Protein AF-A0A183D051-F1 (afdb_monomer)

InterPro domains:
  IPR003386 Lecithin:cholesterol/phospholipid:diacylglycerol acyltransferase [PF02450] (32-127)
  IPR029058 Alpha/Beta hydrolase fold [G3DSA:3.40.50.1820] (43-137)

Secondary structure (DSSP, 8-state):
----TT-S-EEEEEB--S--SSTTS-SB-SS-EEEES-GGGGSTTTHHHHHHHHPEEEETTTTEEEEPTTEEEE---TTSSHHHHBSSTT--GGGBSSHHHHHHHGGGT--BTTTB------TTS-GGG-GGGGS---

Foldseek 3Di:
DEAAALQFWKKKFQQAAPDAPDPPQDNGDPDIDTLWPDVVCVPPPNVRSSCLQLDWDADPVVRDTDGHPRMDMDTPFFLFCPRRCFRDPVRPPVRGHCVVVVVVCVVVVDDTSPNDGYHDDSNVDDPVVDPCVVVPDD

Mean predicted aligned error: 3.8 Å

Solvent-accessible surface area (backbone atoms only — not comparable to full-atom values): 8041 Å² total; per-residue (Å²): 82,75,59,60,76,82,37,33,28,33,30,33,30,29,79,47,28,90,74,65,99,44,94,84,43,80,37,58,43,97,55,72,44,70,66,30,47,41,75,77,44,63,38,92,88,37,35,64,49,44,50,62,62,69,40,69,42,77,38,84,90,77,73,46,73,42,66,30,76,35,47,46,77,48,59,59,50,65,48,28,36,65,32,39,20,29,29,18,92,86,60,47,78,93,22,61,62,41,43,65,62,53,61,63,40,39,84,77,71,46,38,80,52,71,79,38,36,20,52,51,58,68,57,92,56,61,72,95,77,42,72,59,75,82,66,70,76,129

Radius of gyration: 16.56 Å; Cα contacts (8 Å, |Δi|>4): 236; chains: 1; bounding box: 34×35×45 Å

Structure (mmCIF, N/CA/C/O backbone):
data_AF-A0A183D051-F1
#
_entry.id   AF-A0A183D051-F1
#
loop_
_atom_site.group_PDB
_atom_site.id
_atom_site.type_symbol
_atom_site.label_atom_id
_atom_site.label_alt_id
_atom_site.label_comp_id
_atom_site.label_asym_id
_atom_site.label_entity_id
_atom_site.label_seq_id
_atom_site.pdbx_PDB_ins_code
_atom_site.Cartn_x
_atom_site.Cartn_y
_atom_site.Cartn_z
_atom_site.occupancy
_atom_site.B_iso_or_equiv
_atom_site.auth_seq_id
_atom_site.auth_comp_id
_atom_site.auth_asym_id
_atom_site.auth_atom_id
_atom_site.pdbx_PDB_model_num
ATOM 1 N N . MET A 1 1 ? 7.546 5.901 -13.632 1.00 94.50 1 MET A N 1
ATOM 2 C CA . MET A 1 1 ? 6.208 5.304 -13.799 1.00 94.50 1 MET A CA 1
ATOM 3 C C . MET A 1 1 ? 5.354 5.748 -12.635 1.00 94.50 1 MET A C 1
ATOM 5 O O . MET A 1 1 ? 5.729 5.489 -11.496 1.00 94.50 1 MET A O 1
ATOM 9 N N . ILE A 1 2 ? 4.263 6.451 -12.922 1.00 95.31 2 ILE A N 1
ATOM 10 C CA . ILE A 1 2 ? 3.302 6.909 -11.918 1.00 95.31 2 ILE A CA 1
ATOM 11 C C . ILE A 1 2 ? 2.056 6.030 -12.093 1.00 95.31 2 ILE A C 1
ATOM 13 O O . ILE A 1 2 ? 1.453 6.078 -13.166 1.00 95.31 2 ILE A O 1
ATOM 17 N N . PRO A 1 3 ? 1.728 5.159 -11.126 1.00 96.31 3 PRO A N 1
ATOM 18 C CA . PRO A 1 3 ? 0.540 4.318 -11.204 1.00 96.31 3 PRO A CA 1
ATOM 19 C C . PRO A 1 3 ? -0.742 5.125 -10.963 1.00 96.31 3 PRO A C 1
ATOM 21 O O . PRO A 1 3 ? -0.702 6.219 -10.403 1.00 96.31 3 PRO A O 1
ATOM 24 N N . GLY A 1 4 ? -1.875 4.567 -11.395 1.00 96.50 4 GLY A N 1
ATOM 25 C CA . GLY A 1 4 ? -3.201 5.111 -11.109 1.00 96.50 4 GLY A CA 1
ATOM 26 C C . GLY A 1 4 ? -3.745 4.646 -9.757 1.00 96.50 4 GLY A C 1
ATOM 27 O O . GLY A 1 4 ? -3.015 4.088 -8.933 1.00 96.50 4 GLY A O 1
ATOM 28 N N . ASP A 1 5 ? -5.046 4.851 -9.559 1.00 96.69 5 ASP A N 1
ATOM 29 C CA . ASP A 1 5 ? -5.769 4.360 -8.385 1.00 96.69 5 ASP A CA 1
ATOM 30 C C . ASP A 1 5 ? -5.686 2.827 -8.276 1.00 96.69 5 ASP A C 1
ATOM 32 O O . ASP A 1 5 ? -5.779 2.122 -9.282 1.00 96.69 5 ASP A O 1
ATOM 36 N N . GLY A 1 6 ? -5.415 2.308 -7.076 1.00 97.06 6 GLY A N 1
ATOM 37 C CA . GLY A 1 6 ? -5.138 0.884 -6.846 1.00 97.06 6 GLY A CA 1
ATOM 38 C C . GLY A 1 6 ? -3.835 0.350 -7.468 1.00 97.06 6 GLY A C 1
ATOM 39 O O . GLY A 1 6 ? -3.501 -0.818 -7.288 1.00 97.06 6 GLY A O 1
ATOM 40 N N . GLY A 1 7 ? -3.061 1.166 -8.188 1.00 97.62 7 GLY A N 1
ATOM 41 C CA . GLY A 1 7 ? -1.942 0.708 -9.023 1.00 97.62 7 GLY A CA 1
ATOM 42 C C . GLY A 1 7 ? -0.596 0.540 -8.307 1.00 97.62 7 GLY A C 1
ATOM 43 O O . GLY A 1 7 ? 0.438 0.426 -8.966 1.00 97.62 7 GLY A O 1
ATOM 44 N N . ALA A 1 8 ? -0.578 0.562 -6.975 1.00 97.44 8 ALA A N 1
ATOM 45 C CA . ALA A 1 8 ? 0.621 0.325 -6.176 1.00 97.44 8 ALA A CA 1
ATOM 46 C C . ALA A 1 8 ? 0.297 -0.468 -4.915 1.00 97.44 8 ALA A C 1
ATOM 48 O O . ALA A 1 8 ? -0.751 -0.253 -4.304 1.00 97.44 8 ALA A O 1
ATOM 49 N N . GLN A 1 9 ? 1.229 -1.321 -4.491 1.00 98.44 9 GLN A N 1
ATOM 50 C CA . GLN A 1 9 ? 1.117 -2.034 -3.221 1.00 98.44 9 GLN A CA 1
ATOM 51 C C . GLN A 1 9 ? 0.959 -1.080 -2.026 1.00 98.44 9 GLN A C 1
ATOM 53 O O . GLN A 1 9 ? 1.585 -0.019 -1.982 1.00 98.44 9 GLN A O 1
ATOM 58 N N . LEU A 1 10 ? 0.185 -1.499 -1.023 1.00 98.62 10 LEU A N 1
ATOM 59 C CA . LEU A 1 10 ? 0.111 -0.861 0.292 1.00 98.62 10 LEU A CA 1
ATOM 60 C C . LEU A 1 10 ? 0.374 -1.897 1.378 1.00 98.62 10 LEU A C 1
ATOM 62 O O . LEU A 1 10 ? -0.168 -3.001 1.350 1.00 98.62 10 LEU A O 1
ATOM 66 N N . GLN A 1 11 ? 1.162 -1.508 2.375 1.00 98.75 11 GLN A N 1
ATOM 67 C CA . GLN A 1 11 ? 1.392 -2.317 3.565 1.00 98.75 11 GLN A CA 1
ATOM 68 C C . GLN A 1 11 ? 0.811 -1.636 4.791 1.00 98.75 11 GLN A C 1
ATOM 70 O O . GLN A 1 11 ? 0.877 -0.411 4.908 1.00 98.75 11 GLN A O 1
ATOM 75 N N . ALA A 1 12 ? 0.300 -2.431 5.725 1.00 98.75 12 ALA A N 1
ATOM 76 C CA . ALA A 1 12 ? -0.243 -1.934 6.978 1.00 98.75 12 ALA A CA 1
ATOM 77 C C . ALA A 1 12 ? 0.391 -2.614 8.187 1.00 98.75 12 ALA A C 1
ATOM 79 O O . ALA A 1 12 ? 0.769 -3.778 8.125 1.00 98.75 12 ALA A O 1
ATOM 80 N N . LYS A 1 13 ? 0.475 -1.889 9.302 1.00 98.75 13 LYS A N 1
ATOM 81 C CA . LYS A 1 13 ? 0.773 -2.431 10.629 1.00 98.75 13 LYS A CA 1
ATOM 82 C C . LYS A 1 13 ? -0.331 -2.014 11.589 1.00 98.75 13 LYS A C 1
ATOM 84 O O . LYS A 1 13 ? -0.685 -0.835 11.646 1.00 98.75 13 LYS A O 1
ATOM 89 N N . LEU A 1 14 ? -0.862 -2.968 12.348 1.00 98.75 14 LEU A N 1
ATOM 90 C CA . LEU A 1 14 ? -1.862 -2.696 13.375 1.00 98.75 14 LEU A CA 1
ATOM 91 C C . LEU A 1 14 ? -1.149 -2.504 14.713 1.00 98.75 14 LEU A C 1
ATOM 93 O O . LEU A 1 14 ? -0.532 -3.426 15.241 1.00 98.75 14 LEU A O 1
ATOM 97 N N . THR A 1 15 ? -1.216 -1.302 15.272 1.00 98.44 15 THR A N 1
ATOM 98 C CA . THR A 1 15 ? -0.533 -0.956 16.531 1.00 98.44 15 THR A CA 1
ATOM 99 C C . THR A 1 15 ? -1.411 -1.163 17.763 1.00 98.44 15 THR A C 1
ATOM 101 O O . THR A 1 15 ? -0.911 -1.218 18.888 1.00 98.44 15 THR A O 1
ATOM 104 N N . GLY A 1 16 ? -2.716 -1.337 17.565 1.00 97.94 16 GLY A N 1
ATOM 105 C CA . GLY A 1 16 ? -3.696 -1.492 18.633 1.00 97.94 16 GLY A CA 1
ATOM 106 C C . GLY A 1 16 ? -4.981 -0.764 18.293 1.00 97.94 16 GLY A C 1
ATOM 107 O O . GLY A 1 16 ? -5.240 0.308 18.833 1.00 97.94 16 GLY A O 1
ATOM 108 N N . LYS A 1 17 ? -5.787 -1.338 17.397 1.00 98.19 17 LYS A N 1
ATOM 109 C CA . LYS A 1 17 ? -7.106 -0.791 17.066 1.00 98.19 17 LYS A CA 1
ATOM 110 C C . LYS A 1 17 ? -7.993 -0.787 18.322 1.00 98.19 17 LYS A C 1
ATOM 112 O O . LYS A 1 17 ? -8.128 -1.841 18.954 1.00 98.19 17 LYS A O 1
ATOM 117 N N . PRO A 1 18 ? -8.601 0.352 18.700 1.00 97.81 18 PRO A N 1
ATOM 118 C CA . PRO A 1 18 ? -9.456 0.419 19.886 1.00 97.81 18 PRO A CA 1
ATOM 119 C C . PRO A 1 18 ? -10.696 -0.469 19.715 1.00 97.81 18 PRO A C 1
ATOM 121 O O . PRO A 1 18 ? -11.032 -1.270 20.592 1.00 97.81 18 PRO A O 1
ATOM 124 N N . GLU A 1 19 ? -11.287 -0.421 18.524 1.00 96.88 19 GLU A N 1
ATOM 125 C CA . GLU A 1 19 ? -12.475 -1.168 18.130 1.00 96.88 19 GLU A CA 1
ATOM 126 C C . GLU A 1 19 ? -12.230 -1.917 16.820 1.00 96.88 19 GLU A C 1
ATOM 128 O O . GLU A 1 19 ? -11.317 -1.594 16.056 1.00 96.88 19 GLU A O 1
ATOM 133 N N . VAL A 1 20 ? -13.035 -2.951 16.591 1.00 97.69 20 VAL A N 1
ATOM 134 C CA . VAL A 1 20 ? -13.027 -3.759 15.373 1.00 97.69 20 VAL A CA 1
ATOM 135 C C . VAL A 1 20 ? -14.458 -4.099 14.981 1.00 97.69 20 VAL A C 1
ATOM 137 O O . VAL A 1 20 ? -15.307 -4.289 15.849 1.00 97.69 20 VAL A O 1
ATOM 140 N N . VAL A 1 21 ? -14.710 -4.210 13.677 1.00 97.12 21 VAL A N 1
ATOM 141 C CA . VAL A 1 21 ? -16.050 -4.491 13.133 1.00 97.12 21 VAL A CA 1
ATOM 142 C C . VAL A 1 21 ? -16.576 -5.885 13.488 1.00 97.12 21 VAL A C 1
ATOM 144 O O . VAL A 1 21 ? -17.782 -6.079 13.614 1.00 97.12 21 VAL A O 1
ATOM 147 N N . HIS A 1 22 ? -15.674 -6.847 13.694 1.00 96.75 22 HIS A N 1
ATOM 148 C CA . HIS A 1 22 ? -15.994 -8.201 14.135 1.00 96.75 22 HIS A CA 1
ATOM 149 C C . HIS A 1 22 ? -14.955 -8.687 15.146 1.00 96.75 22 HIS A C 1
ATOM 151 O O . HIS A 1 22 ? -13.789 -8.297 15.075 1.00 96.75 22 HIS A O 1
ATOM 157 N N . TYR A 1 23 ? -15.355 -9.575 16.064 1.00 95.69 23 TYR A N 1
ATOM 158 C CA . TYR A 1 23 ? -14.485 -10.039 17.154 1.00 95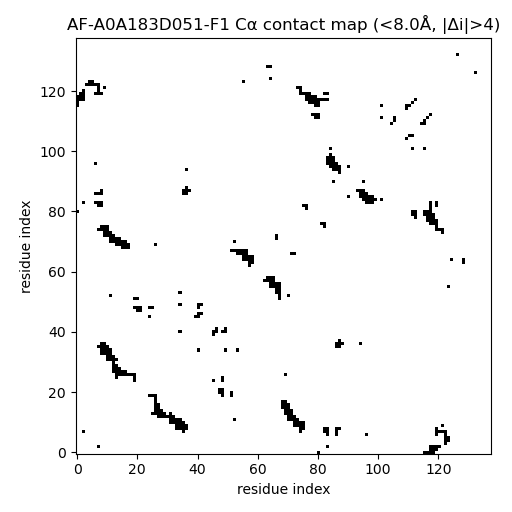.69 23 TYR A CA 1
ATOM 159 C C . TYR A 1 23 ? -13.232 -10.786 16.667 1.00 95.69 23 TYR A C 1
ATOM 161 O O . TYR A 1 23 ? -12.236 -10.834 17.383 1.00 95.69 23 TYR A O 1
ATOM 169 N N . TRP A 1 24 ? -13.276 -11.365 15.463 1.00 95.25 24 TRP A N 1
ATOM 170 C CA . TRP A 1 24 ? -12.156 -12.083 14.850 1.00 95.25 24 TRP A CA 1
ATOM 171 C C . TRP A 1 24 ? -11.179 -11.177 14.091 1.00 95.25 24 TRP A C 1
ATOM 173 O O . TRP A 1 24 ? -10.129 -11.647 13.660 1.00 95.25 24 TRP A O 1
ATOM 183 N N . CYS A 1 25 ? -11.488 -9.892 13.900 1.00 97.88 25 CYS A N 1
ATOM 184 C CA . CYS A 1 25 ? -10.546 -8.979 13.265 1.00 97.88 25 CYS A CA 1
ATOM 185 C C . CYS A 1 25 ? -9.384 -8.667 14.217 1.00 97.88 25 CYS A C 1
ATOM 187 O O . CYS A 1 25 ? -9.583 -8.320 15.384 1.00 97.88 25 CYS A O 1
ATOM 189 N N . ALA A 1 26 ? -8.159 -8.732 13.700 1.00 97.81 26 ALA A N 1
ATOM 190 C CA . ALA A 1 26 ? -6.970 -8.420 14.477 1.00 97.81 26 ALA A CA 1
ATOM 191 C C . ALA A 1 26 ? -6.962 -6.949 14.930 1.00 97.81 26 ALA A C 1
ATOM 193 O O . ALA A 1 26 ? -7.263 -6.037 14.160 1.00 97.81 26 ALA A O 1
ATOM 194 N N . LYS A 1 27 ? -6.561 -6.715 16.184 1.00 98.44 27 LYS A N 1
ATOM 195 C CA . LYS A 1 27 ? -6.297 -5.366 16.716 1.00 98.44 27 LYS A CA 1
ATOM 196 C C . LYS A 1 27 ? -4.830 -4.960 16.601 1.00 98.44 27 LYS A C 1
ATOM 198 O O . LYS A 1 27 ? -4.535 -3.767 16.600 1.00 98.44 27 LYS A O 1
ATOM 203 N N . LYS A 1 28 ? -3.922 -5.934 16.548 1.00 98.62 28 LYS A N 1
ATOM 204 C CA . LYS A 1 28 ? -2.469 -5.751 16.495 1.00 98.62 28 LYS A CA 1
ATOM 205 C C . LYS A 1 28 ? -1.853 -6.710 15.482 1.00 98.62 28 LYS A C 1
ATOM 207 O O . LYS A 1 28 ? -2.406 -7.781 15.252 1.00 98.62 28 LYS A O 1
ATOM 212 N N . SER A 1 29 ? -0.725 -6.314 14.910 1.00 98.50 29 SER A N 1
ATOM 213 C CA . SER A 1 29 ? 0.145 -7.165 14.105 1.00 98.50 29 SER A CA 1
ATOM 214 C C . SER A 1 29 ? 1.591 -6.950 14.541 1.00 98.50 29 SER A C 1
ATOM 216 O O . SER A 1 29 ? 1.975 -5.832 14.902 1.00 98.50 29 SER A O 1
ATOM 218 N N . ASP A 1 30 ? 2.388 -8.016 14.511 1.00 98.19 30 ASP A N 1
ATOM 219 C CA . ASP A 1 30 ? 3.795 -7.952 14.919 1.00 98.19 30 ASP A CA 1
ATOM 220 C C . ASP A 1 30 ? 4.592 -7.060 13.962 1.00 98.19 30 ASP A C 1
ATOM 222 O O . ASP A 1 30 ? 5.312 -6.153 14.391 1.00 98.19 30 ASP A O 1
ATOM 226 N N . ASP A 1 31 ? 4.340 -7.225 12.663 1.00 98.25 31 ASP A N 1
ATOM 227 C CA . ASP A 1 31 ? 4.993 -6.504 11.577 1.00 98.25 31 ASP A CA 1
ATOM 228 C C . ASP A 1 31 ? 4.002 -5.920 10.564 1.00 98.25 31 ASP A C 1
ATOM 230 O O . ASP A 1 31 ? 2.776 -6.007 10.712 1.00 98.25 31 ASP A O 1
ATOM 234 N N . PHE A 1 32 ? 4.563 -5.246 9.559 1.00 98.56 32 PHE A N 1
ATOM 235 C CA . PHE A 1 32 ? 3.817 -4.825 8.383 1.00 98.56 32 PHE A CA 1
ATOM 236 C C . PHE A 1 32 ? 3.410 -6.046 7.555 1.00 98.56 32 PHE A C 1
ATOM 238 O O . PHE A 1 32 ? 4.247 -6.896 7.266 1.00 98.56 32 PHE A O 1
ATOM 245 N N . PHE A 1 33 ? 2.153 -6.085 7.128 1.00 98.38 33 PHE A N 1
ATOM 246 C CA . PHE A 1 33 ? 1.619 -7.075 6.195 1.00 98.38 33 PHE A CA 1
ATOM 247 C C . PHE A 1 33 ? 1.134 -6.393 4.915 1.00 98.38 33 PHE A C 1
ATOM 249 O O . PHE A 1 33 ? 0.857 -5.188 4.904 1.00 98.38 33 PHE A O 1
ATOM 256 N N . ASP A 1 34 ? 1.012 -7.169 3.841 1.00 98.00 34 ASP A N 1
ATOM 257 C CA . ASP A 1 34 ? 0.473 -6.691 2.570 1.00 98.00 34 ASP A CA 1
ATOM 258 C C . ASP A 1 34 ? -1.037 -6.474 2.705 1.00 98.00 34 ASP A C 1
ATOM 260 O O . ASP A 1 34 ? -1.820 -7.421 2.803 1.00 98.00 34 ASP A O 1
ATOM 264 N N . LEU A 1 35 ? -1.435 -5.202 2.755 1.00 98.44 35 LEU A N 1
ATOM 265 C CA . LEU A 1 35 ? -2.834 -4.783 2.812 1.00 98.44 35 LEU A CA 1
ATOM 266 C C . LEU A 1 35 ? -3.440 -4.724 1.405 1.00 98.44 35 LEU A C 1
ATOM 268 O O . LEU A 1 35 ? -4.636 -4.966 1.226 1.00 98.44 35 LEU A O 1
ATOM 272 N N . TRP A 1 36 ? -2.616 -4.382 0.414 1.00 98.44 36 TRP A N 1
ATOM 273 C CA . TRP A 1 36 ? -2.989 -4.356 -0.989 1.00 98.44 36 TRP A CA 1
ATOM 274 C C . TRP A 1 36 ? -1.799 -4.716 -1.890 1.00 98.44 36 TRP A C 1
ATOM 276 O O . TRP A 1 36 ? -0.729 -4.137 -1.720 1.00 98.44 36 TRP A O 1
ATOM 286 N N . LEU A 1 37 ? -1.943 -5.602 -2.872 1.00 97.94 37 LEU A N 1
ATOM 287 C CA . LEU A 1 37 ? -3.057 -6.529 -3.076 1.00 97.94 37 LEU A CA 1
ATOM 288 C C . LEU A 1 37 ? -2.775 -7.836 -2.327 1.00 97.94 37 LEU A C 1
ATOM 290 O O . LEU A 1 37 ? -1.714 -8.432 -2.481 1.00 97.94 37 LEU A O 1
ATOM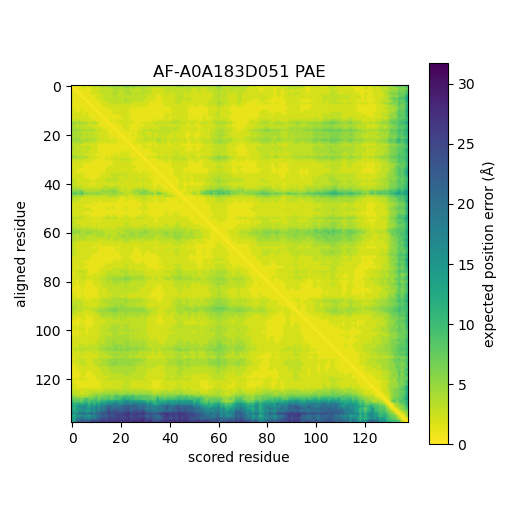 294 N N . ASN A 1 38 ? -3.748 -8.292 -1.543 1.00 97.12 38 ASN A N 1
ATOM 295 C CA . ASN A 1 38 ? -3.725 -9.608 -0.921 1.00 97.12 38 ASN A CA 1
ATOM 296 C C . ASN A 1 38 ? -5.127 -10.218 -1.025 1.00 97.12 38 ASN A C 1
ATOM 298 O O . ASN A 1 38 ? -6.046 -9.803 -0.320 1.00 97.12 38 ASN A O 1
ATOM 302 N N . LEU A 1 39 ? -5.290 -11.187 -1.928 1.00 94.94 39 LEU A N 1
ATOM 303 C CA . LEU A 1 39 ? -6.594 -11.779 -2.243 1.00 94.94 39 LEU A CA 1
ATOM 304 C C . LEU A 1 39 ? -7.201 -12.568 -1.074 1.00 94.94 39 L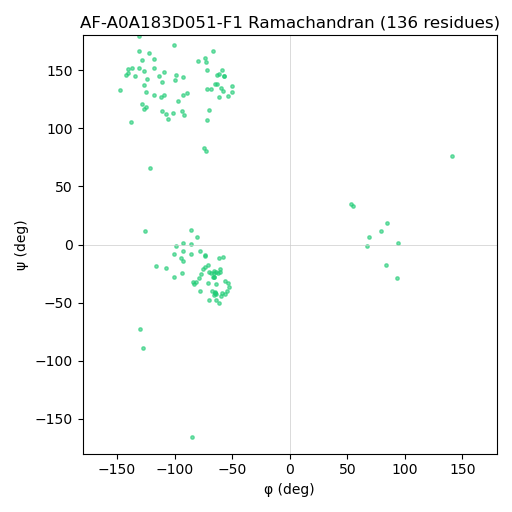EU A C 1
ATOM 306 O O . LEU A 1 39 ? -8.420 -12.710 -1.000 1.00 94.94 39 LEU A O 1
ATOM 310 N N . GLU A 1 40 ? -6.387 -13.041 -0.129 1.00 94.75 40 GLU A N 1
ATOM 311 C CA . GLU A 1 40 ? -6.877 -13.743 1.064 1.00 94.75 40 GLU A CA 1
ATOM 312 C C . GLU A 1 40 ? -7.698 -12.813 1.967 1.00 94.75 40 GLU A C 1
ATOM 314 O O . GLU A 1 40 ? -8.635 -13.247 2.639 1.00 94.75 40 GLU A O 1
ATOM 319 N N . LEU A 1 41 ? -7.411 -11.507 1.923 1.00 96.38 41 LEU A N 1
ATOM 320 C CA . LEU A 1 41 ? -8.154 -10.493 2.667 1.00 96.38 41 LEU A CA 1
ATOM 321 C C . LEU A 1 41 ? -9.544 -10.209 2.076 1.00 96.38 41 LEU A C 1
ATOM 323 O O . LEU A 1 41 ? -10.336 -9.519 2.716 1.00 96.38 41 LEU A O 1
ATOM 327 N N . PHE A 1 42 ? -9.865 -10.737 0.889 1.00 95.25 42 PHE A N 1
ATOM 328 C CA . PHE A 1 42 ? -11.168 -10.556 0.229 1.00 95.25 42 PHE A CA 1
ATOM 329 C C . PHE A 1 42 ? -12.114 -11.740 0.425 1.00 95.25 42 PHE A C 1
ATOM 331 O O . PHE A 1 42 ? -13.253 -11.704 -0.044 1.00 95.25 42 PHE A O 1
ATOM 338 N N . LEU A 1 43 ? -11.676 -12.785 1.131 1.00 95.06 43 LEU A N 1
ATOM 339 C CA . LEU A 1 43 ? -12.532 -13.921 1.438 1.00 95.06 43 LEU A CA 1
ATOM 340 C C . LEU A 1 43 ? -13.745 -13.489 2.288 1.00 95.06 43 LEU A C 1
ATOM 342 O O . LEU A 1 43 ? -13.626 -12.594 3.143 1.00 95.06 43 LEU A O 1
ATOM 346 N N . PRO A 1 44 ? -14.913 -14.137 2.098 1.00 92.75 44 PRO A N 1
ATOM 347 C CA . PRO A 1 44 ? -16.069 -13.932 2.962 1.00 92.75 44 PRO A CA 1
ATOM 348 C C . PRO A 1 44 ? -15.684 -14.060 4.443 1.00 92.75 44 PRO A C 1
ATOM 350 O O . PRO A 1 44 ? -14.999 -14.997 4.840 1.00 92.75 44 PRO A O 1
ATOM 353 N N . GLY A 1 45 ? -16.098 -13.088 5.258 1.00 90.50 45 GLY A N 1
ATOM 354 C CA . GLY A 1 45 ? -15.760 -13.003 6.685 1.00 90.50 45 GLY A CA 1
ATOM 355 C C . GLY A 1 45 ? -14.526 -12.151 7.013 1.00 90.50 45 GLY A C 1
ATOM 356 O O . GLY A 1 45 ? -14.503 -11.526 8.074 1.00 90.50 45 GLY A O 1
ATOM 357 N N . VAL A 1 46 ? -13.544 -12.038 6.110 1.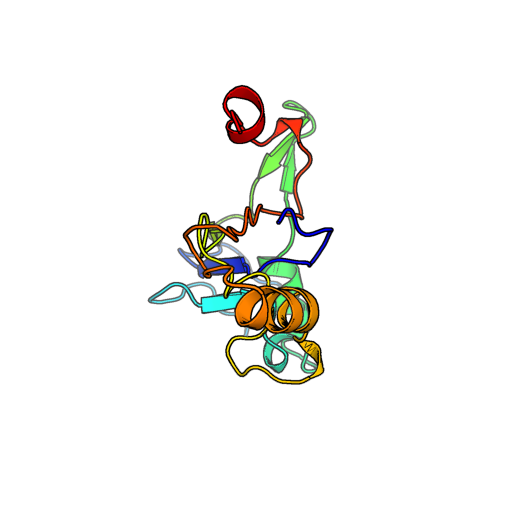00 95.50 46 VAL A N 1
ATOM 358 C CA . VAL A 1 46 ? -12.314 -11.240 6.332 1.00 95.50 46 VAL A CA 1
ATOM 359 C C . VAL A 1 46 ? -12.379 -9.874 5.645 1.00 95.50 46 VAL A C 1
ATOM 361 O O . VAL A 1 46 ? -11.828 -8.902 6.165 1.00 95.50 46 VAL A O 1
ATOM 364 N N . ILE A 1 47 ? -13.135 -9.756 4.548 1.00 97.56 47 ILE A N 1
ATOM 365 C CA . ILE A 1 47 ? -13.265 -8.506 3.778 1.00 97.56 47 ILE A CA 1
ATOM 366 C C . ILE A 1 47 ? -13.741 -7.307 4.616 1.00 97.56 47 ILE A C 1
ATOM 368 O O . ILE A 1 47 ? -13.314 -6.179 4.377 1.00 97.56 47 ILE A O 1
ATOM 372 N N . GLY A 1 48 ? -14.555 -7.541 5.653 1.00 98.00 48 GLY A N 1
ATOM 373 C CA . GLY A 1 48 ? -14.952 -6.500 6.607 1.00 98.00 48 GLY A CA 1
ATOM 374 C C . GLY A 1 48 ? -13.770 -5.963 7.422 1.00 98.00 48 GLY A C 1
ATOM 375 O O . GLY A 1 48 ? -13.626 -4.751 7.577 1.00 98.00 48 GLY A O 1
ATOM 376 N N . CYS A 1 49 ? -12.877 -6.846 7.881 1.00 98.31 49 CYS A N 1
ATOM 377 C CA . CYS A 1 49 ? -11.650 -6.456 8.579 1.00 98.31 49 CYS A CA 1
ATOM 378 C C . CYS A 1 49 ? -10.702 -5.684 7.650 1.00 98.31 49 CYS A C 1
ATOM 380 O O . CYS A 1 49 ? -10.106 -4.689 8.059 1.00 98.31 49 CYS A O 1
ATOM 382 N N . TRP A 1 50 ? -10.573 -6.126 6.394 1.00 98.50 50 TRP A N 1
ATOM 383 C CA . TRP A 1 50 ? -9.781 -5.426 5.383 1.00 98.50 50 TRP A CA 1
ATOM 384 C C . TRP A 1 50 ? -10.315 -4.019 5.119 1.00 98.50 50 TRP A C 1
ATOM 386 O O . TRP A 1 50 ? -9.551 -3.059 5.205 1.00 98.50 50 TRP A O 1
ATOM 396 N N . ALA A 1 51 ? -11.621 -3.883 4.874 1.00 98.31 51 ALA A N 1
ATOM 397 C CA . ALA A 1 51 ? -12.248 -2.592 4.619 1.00 98.31 51 ALA A CA 1
ATOM 398 C C . ALA A 1 51 ? -12.043 -1.631 5.800 1.00 98.31 51 ALA A C 1
ATOM 400 O O . ALA A 1 51 ? -11.691 -0.470 5.599 1.00 98.31 51 ALA A O 1
ATOM 401 N N . ASP A 1 52 ? -12.171 -2.124 7.036 1.00 98.25 52 ASP A N 1
ATOM 402 C CA . ASP A 1 52 ? -11.931 -1.334 8.246 1.00 98.25 52 ASP A CA 1
ATOM 403 C C . ASP A 1 52 ? -10.454 -0.943 8.452 1.00 98.25 52 ASP A C 1
ATOM 405 O O . ASP A 1 52 ? -10.161 0.059 9.100 1.00 98.25 52 ASP A O 1
ATOM 409 N N . ASN A 1 53 ? -9.501 -1.692 7.894 1.00 98.50 53 ASN A N 1
ATOM 410 C CA . ASN A 1 53 ? -8.083 -1.317 7.892 1.00 98.50 53 ASN A CA 1
ATOM 411 C C . ASN A 1 53 ? -7.733 -0.353 6.747 1.00 98.50 53 ASN A C 1
ATOM 413 O O . ASN A 1 53 ? -6.880 0.514 6.916 1.00 98.50 53 ASN A O 1
ATOM 417 N N . MET A 1 54 ? -8.394 -0.496 5.597 1.00 98.31 54 MET A N 1
ATOM 418 C CA . MET A 1 54 ? -8.155 0.294 4.387 1.00 98.31 54 MET A CA 1
ATOM 419 C C . MET A 1 54 ? -8.797 1.687 4.444 1.00 98.31 54 MET A C 1
ATOM 421 O O . MET A 1 54 ? -8.297 2.626 3.817 1.00 98.31 54 MET A O 1
ATOM 425 N N . LYS A 1 55 ? -9.899 1.833 5.188 1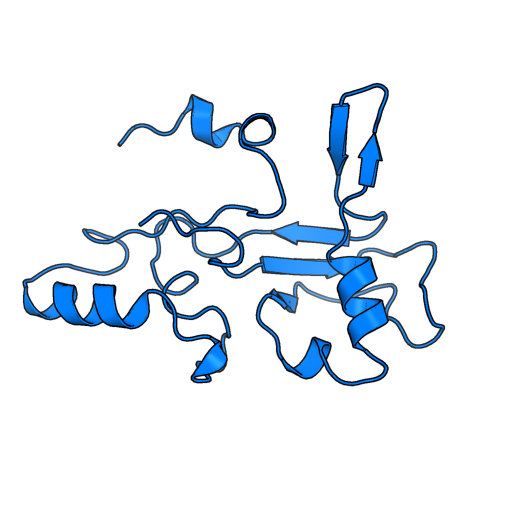.00 96.88 55 LYS A N 1
ATOM 426 C CA . LYS A 1 55 ? -10.679 3.073 5.289 1.00 96.88 55 LYS A CA 1
ATOM 427 C C . LYS A 1 55 ? -9.828 4.260 5.762 1.00 96.88 55 LYS A C 1
ATOM 429 O O . LYS A 1 55 ? -8.961 4.128 6.622 1.00 96.88 55 LYS A O 1
ATOM 434 N N . LEU A 1 56 ? -10.137 5.443 5.234 1.00 97.50 56 LEU A N 1
ATOM 435 C CA . LEU A 1 56 ? -9.638 6.724 5.734 1.00 97.50 56 LEU A CA 1
ATOM 436 C C . LEU A 1 56 ? -10.680 7.399 6.634 1.00 97.50 56 LEU A C 1
ATOM 438 O O . LEU A 1 56 ? -11.883 7.319 6.386 1.00 97.50 56 LEU A O 1
ATOM 442 N N . VAL A 1 57 ? -10.213 8.110 7.657 1.00 97.19 57 VAL A N 1
ATOM 443 C CA . VAL A 1 57 ? -11.045 8.977 8.499 1.00 97.19 57 VAL A CA 1
ATOM 444 C C . VAL A 1 57 ? -10.920 10.406 7.993 1.00 97.19 57 VAL A C 1
ATOM 446 O O . VAL A 1 57 ? -9.815 10.938 7.917 1.00 97.19 57 VAL A O 1
ATOM 449 N N . TYR A 1 58 ? -12.045 11.032 7.649 1.00 96.69 58 TYR A N 1
ATOM 450 C CA . TYR A 1 58 ? -12.081 12.430 7.228 1.00 96.69 58 TYR A CA 1
ATOM 451 C C . TYR A 1 58 ? -12.344 13.352 8.420 1.00 96.69 58 TYR A C 1
ATOM 453 O O . TYR A 1 58 ? -13.304 13.157 9.163 1.00 96.69 58 TYR A O 1
ATOM 461 N N . ASN A 1 59 ? -11.509 14.376 8.583 1.00 96.50 59 ASN A N 1
ATOM 462 C CA . ASN A 1 59 ? -11.716 15.441 9.554 1.00 96.50 59 ASN A CA 1
ATOM 463 C C . ASN A 1 59 ? -12.261 16.684 8.838 1.00 96.50 59 ASN A C 1
ATOM 465 O O . ASN A 1 59 ? -11.553 17.319 8.058 1.00 96.50 59 ASN A O 1
ATOM 469 N N . THR A 1 60 ? -13.511 17.046 9.129 1.00 96.62 60 THR A N 1
ATOM 470 C CA . THR A 1 60 ? -14.214 18.175 8.496 1.00 96.62 60 THR A CA 1
ATOM 471 C C . THR A 1 60 ? -13.666 19.541 8.901 1.00 96.62 60 THR A C 1
ATOM 473 O O . THR A 1 60 ? -13.836 20.504 8.165 1.00 96.62 60 THR A O 1
ATOM 476 N N . THR A 1 61 ? -13.010 19.648 10.057 1.00 97.25 61 THR A N 1
ATOM 477 C CA . THR A 1 61 ? -12.434 20.911 10.537 1.00 97.25 61 THR A CA 1
ATOM 478 C C . THR A 1 61 ? -11.122 21.221 9.827 1.00 97.25 61 THR A C 1
ATOM 480 O O . THR A 1 61 ? -10.859 22.367 9.478 1.00 97.25 61 THR A O 1
ATOM 483 N N . THR A 1 62 ? -10.285 20.204 9.600 1.00 94.25 62 THR A N 1
ATOM 484 C CA . THR A 1 62 ? -8.987 20.378 8.928 1.00 94.25 62 THR A CA 1
ATOM 485 C C . THR A 1 62 ? -9.046 20.111 7.425 1.00 94.25 62 THR A C 1
ATOM 487 O O . THR A 1 62 ? -8.087 20.420 6.721 1.00 94.25 62 THR A O 1
ATOM 490 N N . ASN A 1 63 ? -10.147 19.534 6.929 1.00 93.25 63 ASN A N 1
ATOM 491 C CA . ASN A 1 63 ? -10.296 19.010 5.569 1.00 93.25 63 ASN A CA 1
ATOM 492 C C . ASN A 1 63 ? -9.185 18.017 5.185 1.00 93.25 63 ASN A C 1
ATOM 494 O O . ASN A 1 63 ? -8.736 17.971 4.039 1.00 93.25 63 ASN A O 1
ATOM 498 N N . ARG A 1 64 ? -8.710 17.225 6.157 1.00 93.50 64 ARG A N 1
ATOM 499 C CA . ARG A 1 64 ? -7.669 16.208 5.950 1.00 93.50 64 ARG A CA 1
ATOM 500 C C . ARG A 1 64 ? -8.171 14.806 6.244 1.00 93.50 64 ARG A C 1
ATOM 502 O O . ARG A 1 64 ? -9.046 14.607 7.084 1.00 93.50 64 ARG A O 1
ATOM 509 N N . THR A 1 65 ? -7.562 13.834 5.573 1.00 95.44 65 THR A N 1
ATOM 510 C CA . THR A 1 65 ? -7.744 12.414 5.868 1.00 95.44 65 THR A CA 1
ATOM 511 C C . THR A 1 65 ? -6.586 11.864 6.696 1.00 95.44 65 THR A C 1
ATOM 513 O O . THR A 1 65 ? -5.416 12.195 6.476 1.00 95.44 65 THR A O 1
ATOM 516 N N . SER A 1 66 ? -6.902 10.981 7.634 1.00 96.00 66 SER A N 1
ATOM 517 C CA . SER A 1 66 ? -5.932 10.153 8.352 1.00 96.00 66 SER A CA 1
ATOM 518 C C . SER A 1 66 ? -6.252 8.676 8.155 1.00 96.00 66 SER A C 1
ATOM 520 O O . SER A 1 66 ? -7.357 8.321 7.742 1.00 96.00 66 SER A O 1
ATOM 522 N N . ASP A 1 67 ? -5.294 7.809 8.472 1.00 97.81 67 ASP A N 1
ATOM 523 C CA . ASP A 1 67 ? -5.578 6.379 8.575 1.00 97.81 67 ASP A CA 1
ATOM 524 C C . ASP A 1 67 ? -6.515 6.111 9.765 1.00 97.81 67 ASP A C 1
ATOM 526 O O . ASP A 1 67 ? -6.740 6.980 10.619 1.00 97.81 67 ASP A O 1
ATOM 530 N N . MET A 1 68 ? -7.081 4.906 9.813 1.00 98.06 68 MET A N 1
ATOM 531 C CA . MET A 1 68 ? -7.906 4.469 10.937 1.00 98.06 68 MET A CA 1
ATOM 532 C C . MET A 1 68 ? -7.099 4.399 12.246 1.00 98.06 68 MET A C 1
ATOM 534 O O . MET A 1 68 ? -5.923 4.029 12.223 1.00 98.06 68 MET A O 1
ATOM 538 N N . PRO A 1 69 ? -7.709 4.702 13.410 1.00 98.25 69 PRO A N 1
ATOM 539 C CA . PRO A 1 69 ? -7.027 4.602 14.697 1.00 98.25 69 PRO A CA 1
ATOM 540 C C . PRO A 1 69 ? -6.396 3.221 14.916 1.00 98.25 69 PRO A C 1
ATOM 542 O O . PRO A 1 69 ? -7.058 2.191 14.785 1.00 98.25 69 PRO A O 1
ATOM 545 N N . GLY A 1 70 ? -5.107 3.204 15.261 1.00 98.31 70 GLY A N 1
ATOM 546 C CA . GLY A 1 70 ? -4.346 1.967 15.454 1.00 98.31 70 GLY A CA 1
ATOM 547 C C . GLY A 1 70 ? -3.877 1.290 14.160 1.00 98.31 70 GLY A C 1
ATOM 548 O O . GLY A 1 70 ? -3.423 0.149 14.224 1.00 98.31 70 GLY A O 1
ATOM 549 N N . VAL A 1 71 ? -3.976 1.961 13.006 1.00 98.75 71 VAL A N 1
ATOM 550 C CA . VAL A 1 71 ? -3.480 1.486 11.707 1.00 98.75 71 VAL A CA 1
ATOM 551 C C . VAL A 1 71 ? -2.405 2.441 11.194 1.00 98.75 71 VAL A C 1
ATOM 553 O O . VAL A 1 71 ? -2.617 3.648 11.127 1.00 98.75 71 VAL A O 1
ATOM 556 N N . ILE A 1 72 ? -1.251 1.898 10.814 1.00 98.31 72 ILE A N 1
ATOM 557 C CA . ILE A 1 72 ? -0.197 2.625 10.099 1.00 98.31 72 ILE A CA 1
ATOM 558 C C . ILE A 1 72 ? -0.116 2.051 8.695 1.00 98.31 72 ILE A C 1
ATOM 560 O O . ILE A 1 72 ? 0.060 0.841 8.562 1.00 98.31 72 ILE A O 1
ATOM 564 N N . ILE A 1 73 ? -0.189 2.898 7.667 1.00 98.06 73 ILE A N 1
ATOM 565 C CA . ILE A 1 73 ? -0.003 2.487 6.272 1.00 98.06 73 ILE A CA 1
ATOM 566 C C . ILE A 1 73 ? 1.292 3.064 5.710 1.00 98.06 73 ILE A C 1
ATOM 568 O O . ILE A 1 73 ? 1.655 4.209 5.972 1.00 98.06 73 ILE A O 1
ATOM 572 N N . ARG A 1 74 ? 2.004 2.247 4.931 1.00 96.94 74 ARG A N 1
ATOM 573 C CA . ARG A 1 74 ? 3.185 2.661 4.172 1.00 96.94 74 ARG A CA 1
ATOM 574 C C . ARG A 1 74 ? 3.090 2.200 2.725 1.00 96.94 74 ARG A C 1
ATOM 576 O O . ARG A 1 74 ? 2.503 1.160 2.425 1.00 96.94 74 ARG A O 1
ATOM 583 N N . VAL A 1 75 ? 3.744 2.959 1.855 1.00 97.25 75 VAL A N 1
ATOM 584 C CA . VAL A 1 75 ? 3.847 2.673 0.424 1.00 97.25 75 VAL A CA 1
ATOM 585 C C . VAL A 1 75 ? 5.265 2.173 0.131 1.00 97.25 75 VAL A C 1
ATOM 587 O O . VAL A 1 75 ? 6.213 2.957 0.222 1.00 97.25 75 VAL A O 1
ATOM 590 N N . PRO A 1 76 ? 5.463 0.876 -0.153 1.00 96.88 76 PRO A N 1
ATOM 591 C CA . PRO A 1 76 ? 6.786 0.335 -0.429 1.00 96.88 76 PRO A CA 1
ATOM 592 C C . PRO A 1 76 ? 7.246 0.611 -1.869 1.00 96.88 76 PRO A C 1
ATOM 594 O O . PRO A 1 76 ? 6.453 0.773 -2.796 1.00 96.88 76 PRO A O 1
ATOM 597 N N . GLY A 1 77 ? 8.564 0.566 -2.073 1.00 95.38 77 GLY A N 1
ATOM 598 C CA . GLY A 1 77 ? 9.154 0.426 -3.408 1.00 95.38 77 GLY A CA 1
ATOM 599 C C . GLY A 1 77 ? 9.328 1.715 -4.210 1.00 95.38 77 GLY A C 1
ATOM 600 O O . GLY A 1 77 ? 9.524 1.633 -5.420 1.00 95.38 77 GLY A O 1
ATOM 601 N N . PHE A 1 78 ? 9.306 2.892 -3.577 1.00 94.50 78 PHE A N 1
ATOM 602 C CA . PHE A 1 78 ? 9.630 4.139 -4.274 1.00 94.50 78 PHE A CA 1
ATOM 603 C C . PHE A 1 78 ? 11.037 4.099 -4.888 1.00 94.50 78 PHE A C 1
ATOM 605 O O . PHE A 1 78 ? 11.998 3.692 -4.238 1.00 94.50 78 PHE A O 1
ATOM 612 N N . GLY A 1 79 ? 11.150 4.489 -6.159 1.00 93.88 79 GLY A N 1
ATOM 613 C CA . GLY A 1 79 ? 12.383 4.399 -6.944 1.00 93.88 79 GLY A CA 1
ATOM 614 C C . GLY A 1 79 ? 12.623 3.026 -7.583 1.00 93.88 79 GLY A C 1
ATOM 615 O O . GLY A 1 79 ? 13.376 2.937 -8.547 1.00 93.88 79 GLY A O 1
ATOM 616 N N . ASN A 1 80 ? 11.948 1.967 -7.127 1.00 95.31 80 ASN A N 1
ATOM 617 C CA . ASN A 1 80 ? 11.951 0.641 -7.750 1.00 95.31 80 ASN A CA 1
ATOM 618 C C . ASN A 1 80 ? 10.669 0.442 -8.582 1.00 95.31 80 ASN A C 1
ATOM 620 O O . ASN A 1 80 ? 9.770 1.275 -8.567 1.00 95.31 80 ASN A O 1
ATOM 624 N N . THR A 1 81 ? 10.583 -0.637 -9.351 1.00 97.19 81 THR A N 1
ATOM 625 C CA . THR A 1 81 ? 9.449 -0.947 -10.228 1.00 97.19 81 THR A CA 1
ATOM 626 C C . THR A 1 81 ? 8.590 -2.099 -9.707 1.00 97.19 81 THR A C 1
ATOM 628 O O . THR A 1 81 ? 7.421 -2.186 -10.066 1.00 97.19 81 THR A O 1
ATOM 631 N N . SER A 1 82 ? 9.115 -2.946 -8.814 1.00 97.00 82 SER A N 1
ATOM 632 C CA . SER A 1 82 ? 8.457 -4.198 -8.412 1.00 97.00 82 SER A CA 1
ATOM 633 C C . SER A 1 82 ? 7.033 -4.016 -7.873 1.00 97.00 82 SER A C 1
ATOM 635 O O . SER A 1 82 ? 6.144 -4.764 -8.267 1.00 97.00 82 SER A O 1
ATOM 637 N N . THR A 1 83 ? 6.805 -3.004 -7.031 1.00 97.31 83 THR A N 1
ATOM 638 C CA . THR A 1 83 ? 5.524 -2.765 -6.335 1.00 97.31 83 THR A CA 1
ATOM 639 C C . THR A 1 83 ? 4.445 -2.120 -7.205 1.00 97.31 83 THR A C 1
ATOM 641 O O . THR A 1 83 ? 3.309 -1.960 -6.760 1.00 97.31 83 THR A O 1
ATOM 644 N N . VAL A 1 84 ? 4.796 -1.740 -8.436 1.00 97.94 84 VAL A N 1
ATOM 645 C CA . VAL A 1 84 ? 3.861 -1.232 -9.450 1.00 97.94 84 VAL A CA 1
ATOM 646 C C . VAL A 1 84 ? 3.790 -2.156 -10.672 1.00 97.94 84 VAL A C 1
ATOM 648 O O . VAL A 1 84 ? 2.831 -2.097 -11.432 1.00 97.94 84 VAL A O 1
ATOM 651 N N . GLU A 1 85 ? 4.775 -3.039 -10.869 1.00 98.38 85 GLU A N 1
ATOM 652 C CA . GLU A 1 85 ? 4.701 -4.134 -11.845 1.00 98.38 85 GLU A CA 1
ATOM 653 C C . GLU A 1 85 ? 3.704 -5.207 -11.399 1.00 98.38 85 GLU A C 1
ATOM 655 O O . GLU A 1 85 ? 2.857 -5.623 -12.193 1.00 98.38 85 GLU A O 1
ATOM 660 N N . TRP A 1 86 ? 3.807 -5.612 -10.129 1.00 98.25 86 TRP A N 1
ATOM 661 C CA . TRP A 1 86 ? 2.981 -6.637 -9.502 1.00 98.25 86 TRP A CA 1
ATOM 662 C C . TRP A 1 86 ? 2.349 -6.092 -8.222 1.00 98.25 86 TRP A C 1
ATOM 664 O O . TRP A 1 86 ? 3.047 -5.755 -7.266 1.00 98.25 86 TRP A O 1
ATOM 674 N N . LEU A 1 87 ? 1.021 -6.016 -8.198 1.00 98.19 87 LEU A N 1
ATOM 675 C CA . LEU A 1 87 ? 0.255 -5.545 -7.043 1.00 98.19 87 LEU A CA 1
ATOM 676 C C . LEU A 1 87 ? 0.160 -6.606 -5.945 1.00 98.19 87 LEU A C 1
ATOM 678 O O . LEU A 1 87 ? 0.011 -6.260 -4.783 1.00 98.19 87 LEU A O 1
ATOM 682 N N . ASP A 1 88 ? 0.272 -7.883 -6.300 1.00 96.50 88 ASP A N 1
ATOM 683 C CA . ASP A 1 88 ? 0.300 -9.008 -5.366 1.00 96.50 88 ASP A CA 1
ATOM 684 C C . ASP A 1 88 ? 1.720 -9.596 -5.336 1.00 96.50 88 ASP A C 1
ATOM 686 O O . ASP A 1 88 ? 2.291 -9.912 -6.385 1.00 96.50 88 ASP A O 1
ATOM 690 N N . ASN A 1 89 ? 2.298 -9.762 -4.142 1.00 93.81 89 ASN A N 1
ATOM 691 C CA . ASN A 1 89 ? 3.640 -10.326 -3.967 1.00 93.81 89 ASN A CA 1
ATOM 692 C C . ASN A 1 89 ? 3.753 -11.785 -4.432 1.00 93.81 89 ASN A C 1
ATOM 694 O O . ASN A 1 89 ? 4.841 -12.222 -4.813 1.00 93.81 89 ASN A O 1
ATOM 698 N N . SER A 1 90 ? 2.641 -12.522 -4.475 1.00 94.81 90 SER A N 1
ATOM 699 C CA . SER A 1 90 ? 2.577 -13.865 -5.058 1.00 94.81 90 SER A CA 1
ATOM 700 C C . SER A 1 90 ? 2.624 -13.867 -6.592 1.00 94.81 90 SER A C 1
ATOM 702 O O . SER A 1 90 ? 2.780 -14.928 -7.195 1.00 94.81 90 SER A O 1
ATOM 704 N N . LYS A 1 91 ? 2.514 -12.690 -7.230 1.00 95.19 91 LYS A N 1
ATOM 705 C CA . LYS A 1 91 ? 2.495 -12.498 -8.690 1.00 95.19 91 LYS A CA 1
ATOM 706 C C . LYS A 1 91 ? 1.416 -13.312 -9.406 1.00 95.19 91 LYS A C 1
ATOM 708 O O . LYS A 1 91 ? 1.596 -13.747 -10.544 1.00 95.19 91 LYS A O 1
ATOM 713 N N . ARG A 1 92 ? 0.277 -13.508 -8.742 1.00 92.56 92 ARG A N 1
ATOM 714 C CA . ARG A 1 92 ? -0.936 -14.001 -9.398 1.00 92.56 92 ARG A CA 1
ATOM 715 C C . ARG A 1 92 ? -1.353 -13.049 -10.518 1.00 92.56 92 ARG A C 1
ATOM 717 O O . ARG A 1 92 ? -1.096 -11.846 -10.454 1.00 92.56 92 ARG A O 1
ATOM 724 N N . SER A 1 93 ? -1.996 -13.594 -11.546 1.00 95.12 93 SER A N 1
ATOM 725 C CA . SER A 1 93 ? -2.416 -12.862 -12.749 1.00 95.12 93 SER A CA 1
ATOM 726 C C . SER A 1 93 ? -3.256 -11.621 -12.450 1.00 95.12 93 SER A C 1
ATOM 728 O O . SER A 1 93 ? -3.136 -10.618 -13.141 1.00 95.12 93 SER A O 1
ATOM 730 N N . GLU A 1 94 ? -4.059 -11.666 -11.396 1.00 95.00 94 GLU A N 1
ATOM 731 C CA . GLU A 1 94 ? -4.928 -10.597 -10.914 1.00 95.00 94 GLU A CA 1
ATOM 732 C C . GLU A 1 94 ? -4.132 -9.386 -10.406 1.00 95.00 94 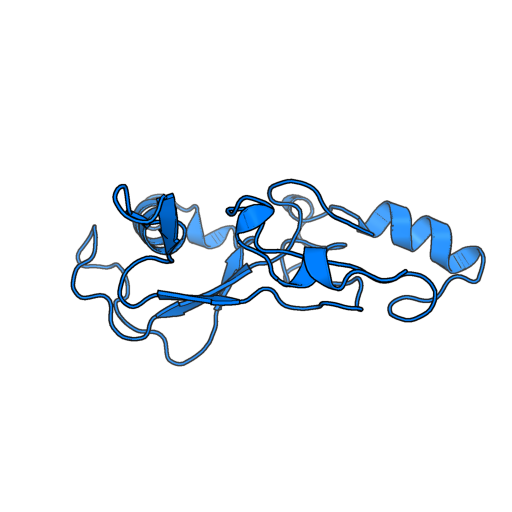GLU A C 1
ATOM 734 O O . GLU A 1 94 ? -4.634 -8.267 -10.415 1.00 95.00 94 GLU A O 1
ATOM 739 N N . GLY A 1 95 ? -2.881 -9.600 -9.985 1.00 96.31 95 GLY A N 1
ATOM 740 C CA . GLY A 1 95 ? -1.954 -8.549 -9.573 1.00 96.31 95 GLY A CA 1
ATOM 741 C C . GLY A 1 95 ? -1.050 -8.036 -10.697 1.00 96.31 95 GLY A C 1
ATOM 742 O O . GLY A 1 95 ? -0.196 -7.193 -10.430 1.00 96.31 95 GLY A O 1
ATOM 743 N N . ARG A 1 96 ? -1.181 -8.537 -11.932 1.00 97.69 96 ARG A N 1
ATOM 744 C CA . ARG A 1 96 ? -0.387 -8.099 -13.089 1.00 97.69 96 ARG A CA 1
ATOM 745 C C . ARG A 1 96 ? -0.797 -6.678 -13.489 1.00 97.69 96 ARG A C 1
ATOM 747 O O . ARG A 1 96 ? -1.931 -6.475 -13.909 1.00 97.69 96 ARG A O 1
ATOM 754 N N . TYR A 1 97 ? 0.111 -5.704 -13.378 1.00 98.25 97 TYR A N 1
ATOM 755 C CA . TYR A 1 97 ? -0.175 -4.310 -13.745 1.00 98.25 97 TYR A CA 1
ATOM 756 C C . TYR A 1 97 ? 0.866 -3.731 -14.714 1.00 98.25 97 TYR A C 1
ATOM 758 O O . TYR A 1 97 ? 0.702 -3.871 -15.924 1.00 98.25 97 TYR A O 1
ATOM 766 N N . PHE A 1 98 ? 1.966 -3.130 -14.241 1.00 98.31 98 PHE A N 1
ATOM 767 C CA . PHE A 1 98 ? 2.989 -2.574 -15.145 1.00 98.31 98 PHE A CA 1
ATOM 768 C C . PHE A 1 98 ? 4.049 -3.567 -15.633 1.00 98.31 98 PHE A C 1
ATOM 770 O O . PHE A 1 98 ? 4.933 -3.158 -16.388 1.00 98.31 98 PHE A O 1
ATOM 777 N N . THR A 1 99 ? 3.992 -4.847 -15.245 1.00 98.00 99 THR A N 1
ATOM 778 C CA . THR A 1 99 ? 5.033 -5.822 -15.632 1.00 98.00 99 THR A CA 1
ATOM 779 C C . THR A 1 99 ? 5.237 -5.878 -17.149 1.00 98.00 99 THR A C 1
ATOM 781 O O . THR A 1 99 ? 6.376 -5.848 -17.594 1.00 98.00 99 THR A O 1
ATOM 784 N N . ASP A 1 100 ? 4.171 -5.806 -17.949 1.00 97.88 100 ASP A N 1
ATOM 785 C CA . ASP A 1 100 ? 4.234 -5.907 -19.417 1.00 97.88 100 ASP A CA 1
ATOM 786 C C . ASP A 1 100 ? 4.993 -4.742 -20.040 1.00 97.88 100 ASP A C 1
ATOM 788 O O . ASP A 1 100 ? 5.810 -4.918 -20.942 1.00 97.88 100 ASP A O 1
ATOM 792 N N . ILE A 1 101 ? 4.751 -3.538 -19.519 1.00 97.94 101 ILE A N 1
ATOM 793 C CA . ILE A 1 101 ? 5.439 -2.328 -19.962 1.00 97.94 101 ILE A CA 1
ATOM 794 C C . ILE A 1 101 ? 6.927 -2.447 -19.635 1.00 97.94 101 ILE A C 1
ATOM 796 O O . ILE A 1 101 ? 7.779 -2.185 -20.482 1.00 97.94 101 ILE A O 1
ATOM 800 N N . VAL A 1 102 ? 7.257 -2.855 -18.409 1.00 98.06 102 VAL A N 1
ATOM 801 C CA . VAL A 1 102 ? 8.655 -2.967 -17.983 1.00 98.06 102 VAL A CA 1
ATOM 802 C C . VAL A 1 102 ? 9.374 -4.089 -18.736 1.00 98.06 102 VAL A C 1
ATOM 804 O O . VAL A 1 102 ? 10.516 -3.905 -19.156 1.00 98.06 102 VAL A O 1
ATOM 807 N N . GLU A 1 103 ? 8.716 -5.223 -18.961 1.00 98.00 103 GLU A N 1
ATOM 808 C CA . GLU A 1 103 ? 9.241 -6.346 -19.741 1.00 98.00 103 GLU A CA 1
ATOM 809 C C . GLU A 1 103 ? 9.472 -5.985 -21.209 1.00 98.00 103 GLU A C 1
ATOM 811 O O . GLU A 1 103 ? 10.461 -6.439 -21.775 1.00 98.00 103 GLU A O 1
ATOM 816 N N . ALA A 1 104 ? 8.650 -5.119 -21.807 1.00 98.31 104 ALA A N 1
ATOM 817 C CA . ALA A 1 104 ? 8.883 -4.613 -23.159 1.00 98.31 104 ALA A CA 1
ATOM 818 C C . ALA A 1 104 ? 10.074 -3.638 -23.240 1.00 98.31 104 ALA A C 1
ATOM 820 O O . ALA A 1 104 ? 10.787 -3.605 -24.242 1.00 98.31 104 ALA A O 1
ATOM 821 N N . LEU A 1 105 ? 10.318 -2.848 -22.189 1.00 98.25 105 LEU A N 1
ATOM 822 C CA . LEU A 1 105 ? 11.388 -1.844 -22.169 1.00 98.25 105 LEU A CA 1
ATOM 823 C C . LEU A 1 105 ? 12.770 -2.433 -21.852 1.00 98.25 105 LEU A C 1
ATOM 825 O O . LEU A 1 105 ? 13.785 -1.931 -22.336 1.00 98.25 105 LEU A O 1
ATOM 829 N N . VAL A 1 106 ? 12.841 -3.486 -21.039 1.00 98.12 106 VAL A N 1
ATOM 830 C CA . VAL A 1 106 ? 14.119 -4.077 -20.602 1.00 98.12 106 VAL A CA 1
ATOM 831 C C . VAL A 1 106 ? 14.991 -4.578 -21.769 1.00 98.12 106 VAL A C 1
ATOM 833 O O . VAL A 1 106 ? 16.178 -4.243 -21.785 1.00 98.12 106 VAL A O 1
ATOM 836 N N . PRO A 1 107 ? 14.459 -5.290 -22.784 1.00 98.44 107 PRO A N 1
ATOM 837 C CA . PRO A 1 107 ? 15.214 -5.674 -23.979 1.00 98.44 107 PRO A CA 1
ATOM 838 C C . PRO A 1 107 ? 15.753 -4.488 -24.789 1.00 98.44 107 PRO A C 1
ATOM 840 O O . PRO A 1 107 ? 16.754 -4.631 -25.483 1.00 98.44 107 PRO A O 1
ATOM 843 N N . LEU A 1 108 ? 15.139 -3.305 -24.667 1.00 98.38 108 LEU A N 1
ATOM 844 C CA . LEU A 1 108 ? 15.598 -2.067 -25.309 1.00 98.38 108 LEU A CA 1
ATOM 845 C C . LEU A 1 108 ? 16.753 -1.388 -24.544 1.00 98.38 108 LEU A C 1
ATOM 847 O O . LEU A 1 108 ? 17.149 -0.274 -24.877 1.00 98.38 108 LEU A O 1
ATOM 851 N N . GLY A 1 109 ? 17.295 -2.033 -23.506 1.00 98.25 109 GLY A N 1
ATOM 852 C CA . GLY A 1 109 ? 18.424 -1.537 -22.714 1.00 98.25 109 GLY A CA 1
ATOM 853 C C . GLY A 1 109 ? 18.028 -0.758 -21.459 1.00 98.25 109 GLY A C 1
ATOM 854 O O . GLY A 1 109 ? 18.905 -0.313 -20.709 1.00 98.25 109 GLY A O 1
ATOM 855 N N . TYR A 1 110 ? 16.730 -0.618 -21.178 1.00 98.25 110 TYR A N 1
ATOM 856 C CA . TYR A 1 110 ? 16.271 -0.008 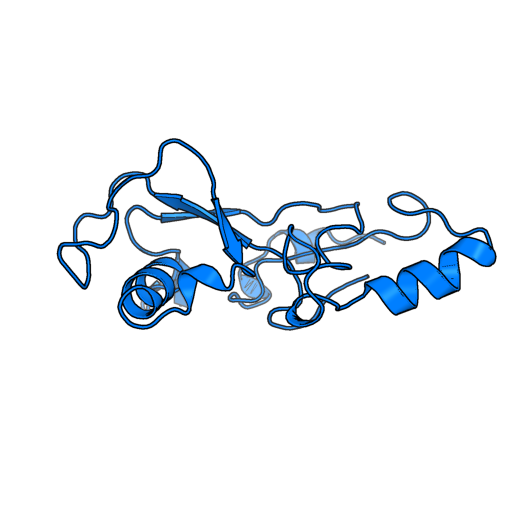-19.938 1.00 98.25 110 TYR A CA 1
ATOM 857 C C . TYR A 1 110 ? 16.505 -0.922 -18.723 1.00 98.25 110 TYR A C 1
ATOM 859 O O . TYR A 1 110 ? 16.495 -2.148 -18.809 1.00 98.25 110 TYR A O 1
ATOM 867 N N . ARG A 1 111 ? 16.713 -0.316 -17.549 1.00 98.06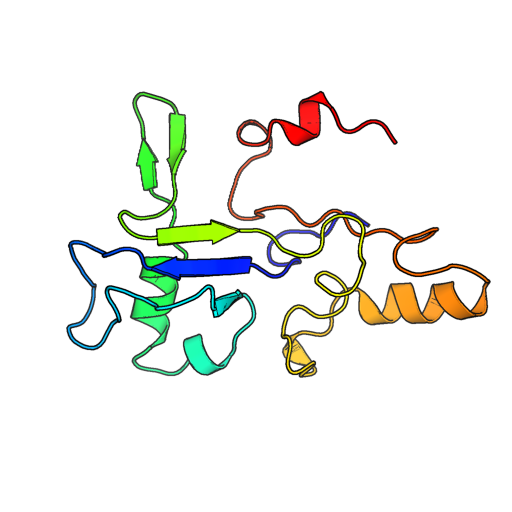 111 ARG A N 1
ATOM 868 C CA . ARG A 1 111 ? 17.059 -1.013 -16.305 1.00 98.06 111 ARG A CA 1
ATOM 869 C C . ARG A 1 111 ? 16.116 -0.596 -15.179 1.00 98.06 111 ARG A C 1
ATOM 871 O O . ARG A 1 111 ? 16.066 0.585 -14.822 1.00 98.06 111 ARG A O 1
ATOM 878 N N . ARG A 1 112 ? 15.414 -1.578 -14.600 1.00 97.88 112 ARG A N 1
ATOM 879 C CA . ARG A 1 112 ? 14.588 -1.424 -13.388 1.00 97.88 112 ARG A CA 1
ATOM 880 C C . ARG A 1 112 ? 15.385 -0.741 -12.272 1.00 97.88 112 ARG A C 1
ATOM 882 O O . ARG A 1 112 ? 16.557 -1.055 -12.068 1.00 97.88 112 ARG A O 1
ATOM 889 N N . GLY A 1 113 ? 14.763 0.213 -11.587 1.00 94.81 113 GLY A N 1
ATOM 890 C CA . GLY A 1 113 ? 15.369 0.987 -10.501 1.00 94.81 113 GLY A CA 1
ATOM 891 C C . GLY A 1 113 ? 16.480 1.954 -10.926 1.00 94.81 113 GLY A C 1
ATOM 892 O O . GLY A 1 113 ? 17.154 2.513 -10.067 1.00 94.81 113 GLY A O 1
ATOM 893 N N . LYS A 1 114 ? 16.718 2.129 -12.234 1.00 95.31 114 LYS A N 1
ATOM 894 C CA . LYS A 1 114 ? 17.741 3.042 -12.770 1.00 95.31 114 LYS A CA 1
ATOM 895 C C . LYS A 1 114 ? 17.168 3.950 -13.851 1.00 95.31 114 LYS A C 1
ATOM 897 O O . LYS A 1 114 ? 16.967 5.129 -13.606 1.00 95.31 114 LYS A O 1
ATOM 902 N N . SER A 1 115 ? 16.891 3.399 -15.033 1.00 96.69 115 SER A N 1
ATOM 903 C CA . SER A 1 115 ? 16.283 4.138 -16.151 1.00 96.69 115 SER A CA 1
ATOM 904 C C . SER A 1 115 ? 14.781 3.885 -16.297 1.00 96.69 115 SER A C 1
ATOM 906 O O . SER A 1 115 ? 14.115 4.584 -17.052 1.00 96.69 115 SER A O 1
ATOM 908 N N . ILE A 1 116 ? 14.230 2.93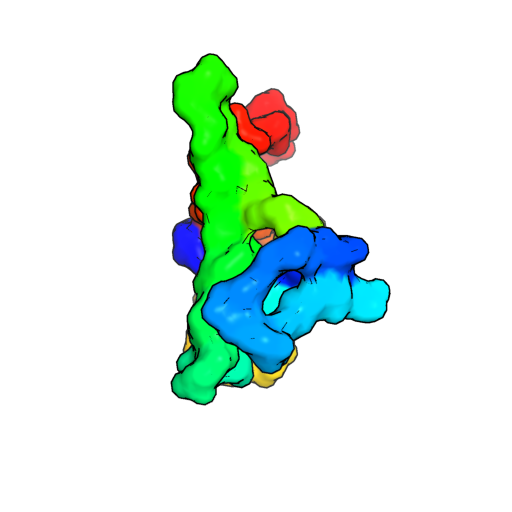1 -15.540 1.00 97.00 116 ILE A N 1
ATOM 909 C CA . ILE A 1 116 ? 12.794 2.811 -15.265 1.00 97.00 116 ILE A CA 1
ATOM 910 C C . ILE A 1 116 ? 12.637 2.798 -13.753 1.00 97.00 116 ILE A C 1
ATOM 912 O O . ILE A 1 116 ? 13.141 1.894 -13.088 1.00 97.00 116 ILE A O 1
ATOM 916 N N . VAL A 1 117 ? 11.930 3.781 -13.213 1.00 96.94 117 VAL A N 1
ATOM 917 C CA . VAL A 1 117 ? 11.660 3.899 -11.776 1.00 96.94 117 VAL A CA 1
ATOM 918 C C . VAL A 1 117 ? 10.159 3.981 -11.547 1.00 96.94 117 VAL A C 1
ATOM 920 O O . VAL A 1 117 ? 9.441 4.579 -12.351 1.00 96.94 117 VAL A O 1
ATOM 923 N N . GLY A 1 118 ? 9.660 3.367 -10.481 1.00 95.94 118 GLY A N 1
ATOM 924 C CA . GLY A 1 118 ? 8.289 3.529 -10.013 1.00 95.94 118 GLY A CA 1
ATOM 925 C C . GLY A 1 118 ? 8.196 4.637 -8.970 1.00 95.94 118 GLY A C 1
ATOM 926 O O . GLY A 1 118 ? 9.096 4.821 -8.152 1.00 95.94 118 GLY A O 1
ATOM 927 N N . ALA A 1 119 ? 7.088 5.366 -9.001 1.00 95.94 119 ALA A N 1
ATOM 928 C CA . ALA A 1 119 ? 6.720 6.375 -8.018 1.00 95.94 119 ALA A CA 1
ATOM 929 C C . ALA A 1 119 ? 5.366 6.001 -7.386 1.00 95.94 119 ALA A C 1
ATOM 931 O O . ALA A 1 119 ? 4.364 6.664 -7.653 1.00 95.94 119 ALA A O 1
ATOM 932 N N . PRO A 1 120 ? 5.297 4.891 -6.627 1.00 95.75 120 PRO A N 1
ATOM 933 C CA . PRO A 1 120 ? 4.088 4.496 -5.925 1.00 95.75 120 PRO A CA 1
ATOM 934 C C . PRO A 1 120 ? 3.743 5.532 -4.851 1.00 95.75 120 PRO A C 1
ATOM 936 O O . PRO A 1 120 ? 4.620 6.016 -4.133 1.00 95.75 120 PRO A O 1
ATOM 939 N N . LEU A 1 121 ? 2.457 5.850 -4.733 1.00 94.06 121 LEU A N 1
ATOM 940 C CA . LEU A 1 121 ? 1.900 6.759 -3.732 1.00 94.06 121 LEU A CA 1
ATOM 941 C C . LEU A 1 121 ? 0.694 6.102 -3.056 1.00 94.06 121 LEU A C 1
ATOM 943 O O . LEU A 1 121 ? 0.174 5.097 -3.542 1.00 94.06 121 LEU A O 1
ATOM 947 N N . ASP A 1 122 ? 0.247 6.679 -1.939 1.00 96.31 122 ASP A N 1
ATOM 948 C CA . ASP A 1 122 ? -0.965 6.230 -1.248 1.00 96.31 122 ASP A CA 1
ATOM 949 C C . ASP A 1 122 ? -2.199 6.687 -2.038 1.00 96.31 122 ASP A C 1
ATOM 951 O O . ASP A 1 122 ? -2.801 7.724 -1.770 1.00 96.31 122 ASP A O 1
ATOM 955 N N . TRP A 1 123 ? -2.563 5.913 -3.052 1.00 96.06 123 TRP A N 1
ATOM 956 C CA . TRP A 1 123 ? -3.612 6.234 -4.022 1.00 96.06 123 TRP A CA 1
ATOM 957 C C . TRP A 1 123 ? -4.999 6.498 -3.410 1.00 96.06 123 TRP A C 1
ATOM 959 O O . TRP A 1 123 ? -5.863 7.059 -4.074 1.00 96.06 123 TRP A O 1
ATOM 969 N N . ARG A 1 124 ? -5.199 6.204 -2.119 1.00 97.12 124 ARG A N 1
ATOM 970 C CA . ARG A 1 124 ? -6.414 6.553 -1.365 1.00 97.12 124 ARG A CA 1
ATOM 971 C C . ARG A 1 124 ? -6.533 8.053 -1.074 1.00 97.12 124 ARG A C 1
ATOM 973 O O . ARG A 1 124 ? -7.595 8.520 -0.663 1.00 97.12 124 ARG A O 1
ATOM 980 N N . ARG A 1 125 ? -5.433 8.806 -1.174 1.00 93.88 125 ARG A N 1
ATOM 981 C CA . ARG A 1 125 ? -5.339 10.210 -0.750 1.00 93.88 125 ARG A CA 1
ATOM 982 C C . ARG A 1 125 ? -5.231 11.152 -1.945 1.00 93.88 125 ARG A C 1
ATOM 984 O O . ARG A 1 125 ? -4.617 10.846 -2.960 1.00 93.88 125 ARG A O 1
ATOM 991 N N . ALA A 1 126 ? -5.781 12.353 -1.778 1.00 90.00 126 ALA A N 1
ATOM 992 C CA . ALA A 1 126 ? -5.669 13.422 -2.764 1.00 90.00 126 ALA A CA 1
ATOM 993 C C . ALA A 1 126 ? -4.247 14.031 -2.804 1.00 90.00 126 ALA A C 1
ATOM 995 O O . ALA A 1 126 ? -3.547 14.011 -1.786 1.00 90.00 126 ALA A O 1
ATOM 996 N N . PRO A 1 127 ? -3.843 14.665 -3.925 1.00 87.25 127 PRO A N 1
ATOM 997 C CA . PRO A 1 127 ? -2.521 15.281 -4.078 1.00 87.25 127 PRO A CA 1
ATOM 998 C C . PRO A 1 127 ? -2.133 16.275 -2.975 1.00 87.25 127 PRO A C 1
ATOM 1000 O O . PRO A 1 127 ? -0.985 16.286 -2.544 1.00 87.25 127 PRO A O 1
ATOM 1003 N N . SER A 1 128 ? -3.089 17.053 -2.453 1.00 84.56 128 SER A N 1
ATOM 1004 C CA . SER A 1 128 ? -2.867 18.031 -1.370 1.00 84.56 128 SER A CA 1
ATOM 1005 C C . SER A 1 128 ? -2.376 17.415 -0.051 1.00 84.56 128 SER A C 1
ATOM 1007 O O . SER A 1 128 ? -1.947 18.133 0.854 1.00 84.56 128 SER A O 1
ATOM 1009 N N . MET A 1 129 ? -2.432 16.087 0.078 1.00 80.62 129 MET A N 1
ATOM 1010 C CA . MET A 1 129 ? -1.943 15.355 1.245 1.00 80.62 129 MET A CA 1
ATOM 1011 C C . MET A 1 129 ? -0.492 14.890 1.106 1.00 80.62 129 MET A C 1
ATOM 1013 O O . MET A 1 129 ? 0.054 14.366 2.076 1.00 80.62 129 MET A O 1
ATOM 1017 N N . PHE A 1 130 ? 0.141 15.084 -0.052 1.00 74.81 130 PHE A N 1
ATOM 1018 C CA . PHE A 1 130 ? 1.509 14.644 -0.297 1.00 74.81 130 PHE A CA 1
ATOM 1019 C C . PHE A 1 130 ? 2.471 15.821 -0.428 1.00 74.81 130 PHE A C 1
ATOM 1021 O O . PHE A 1 130 ? 2.471 16.531 -1.430 1.00 74.81 130 PHE A O 1
ATOM 1028 N N . PHE A 1 131 ? 3.405 15.925 0.519 1.00 62.69 131 PHE A N 1
ATOM 1029 C CA . PHE A 1 131 ? 4.568 16.816 0.404 1.00 62.69 131 PHE A CA 1
ATOM 1030 C C . PHE A 1 131 ? 5.460 16.485 -0.801 1.00 62.69 131 PHE A C 1
ATOM 1032 O O . PHE A 1 131 ? 6.225 17.324 -1.271 1.00 62.69 131 PHE A O 1
ATOM 1039 N N . ILE A 1 132 ? 5.371 15.257 -1.323 1.00 60.28 132 ILE A N 1
ATOM 1040 C CA . ILE A 1 132 ? 6.210 14.806 -2.432 1.00 60.28 132 ILE A CA 1
ATOM 1041 C C . ILE A 1 132 ? 5.920 15.579 -3.723 1.00 60.28 132 ILE A C 1
ATOM 1043 O O . ILE A 1 132 ? 6.838 15.763 -4.510 1.00 60.28 132 ILE A O 1
ATOM 1047 N N . PHE A 1 133 ? 4.700 16.098 -3.922 1.00 60.41 133 PHE A N 1
ATOM 1048 C CA . PHE A 1 133 ? 4.380 16.917 -5.097 1.00 60.41 133 PHE A CA 1
ATOM 1049 C C . PHE A 1 133 ? 4.982 18.323 -5.035 1.00 60.41 133 PHE A C 1
ATOM 1051 O O . PHE A 1 133 ? 5.174 18.936 -6.079 1.00 60.41 133 PHE A O 1
ATOM 1058 N N . GLU A 1 134 ? 5.358 18.814 -3.852 1.00 52.72 134 GLU A N 1
ATOM 1059 C CA . GLU A 1 134 ? 6.088 20.083 -3.729 1.00 52.72 134 GLU A CA 1
ATOM 1060 C C . GLU A 1 134 ? 7.565 19.937 -4.138 1.00 52.72 134 GLU A C 1
ATOM 1062 O O . GLU A 1 134 ? 8.208 20.918 -4.502 1.00 52.72 134 GLU A O 1
ATOM 1067 N N . ASN A 1 135 ? 8.104 18.709 -4.115 1.00 44.12 135 ASN A N 1
ATOM 1068 C CA . ASN A 1 135 ? 9.525 18.421 -4.341 1.00 44.12 135 ASN A CA 1
ATOM 1069 C C . ASN A 1 135 ? 9.790 17.389 -5.449 1.00 44.12 135 ASN A C 1
ATOM 1071 O O . ASN A 1 135 ? 10.923 16.927 -5.596 1.00 44.12 135 ASN A O 1
ATOM 1075 N N . PHE A 1 136 ? 8.778 17.029 -6.244 1.00 56.44 136 PHE A N 1
ATOM 1076 C CA . PHE A 1 136 ? 8.925 16.101 -7.366 1.00 56.44 136 PHE A CA 1
ATOM 1077 C C . PHE A 1 136 ? 9.669 16.793 -8.516 1.00 56.44 136 PHE A C 1
ATOM 1079 O O . PHE A 1 136 ? 9.070 17.300 -9.461 1.00 56.44 136 PHE A O 1
ATOM 1086 N N . LYS A 1 137 ? 10.997 16.861 -8.414 1.00 43.56 137 LYS A N 1
ATOM 1087 C CA . LYS A 1 137 ? 11.872 17.264 -9.516 1.00 43.56 137 LYS A CA 1
ATOM 1088 C C . LYS A 1 137 ? 12.293 16.006 -10.272 1.00 43.56 137 LYS A C 1
ATOM 1090 O O . LYS A 1 137 ? 12.990 15.164 -9.709 1.00 43.56 137 LYS A O 1
ATOM 1095 N N . ILE A 1 138 ? 11.805 15.878 -11.506 1.00 46.88 138 ILE A N 1
ATOM 1096 C CA . ILE A 1 138 ? 12.349 14.960 -12.519 1.00 46.88 138 ILE A CA 1
ATOM 1097 C C . ILE A 1 138 ? 13.602 15.606 -13.104 1.00 46.88 138 ILE A C 1
ATOM 1099 O O . ILE A 1 138 ? 13.545 16.831 -13.359 1.00 46.88 138 ILE A O 1
#

Nearest PDB structures (foldseek):
  4x92-assembly1_A  TM=9.782E-01  e=1.852E-17  Homo sapiens
  4x97-assembly1_A  TM=9.739E-01  e=2.554E-17  Homo sapiens
  4xwg-assembly1_A  TM=9.694E-01  e=2.159E-15  Homo sapiens
  6mvd-assembly1_A  TM=9.383E-01  e=3.386E-15  Homo sapiens
  4xx1-assembly2_B  TM=9.349E-01  e=4.380E-15  Homo sapiens

Organism: NCBI:txid637853

pLDDT: mean 93.92, std 10.67, range [43.56, 98.75]

Sequence (138 aa):
MIPGDGGAQLQAKLTGKPEVVHYWCAKKSDDFFDLWLNLELFLPGVIGCWADNMKLVYNTTTNRTSDMPGVIIRVPGFGNTSTVEWLDNSKRSEGRYFTDIVEALVPLGYRRGKSIVGAPLDWRRAPSMFFIFENFKI